Protein AF-A0A0W8CE60-F1 (afdb_monomer_lite)

Structure (mmCIF, N/CA/C/O backbone):
data_AF-A0A0W8CE60-F1
#
_entry.id   AF-A0A0W8CE60-F1
#
loop_
_atom_site.group_PDB
_atom_site.id
_atom_site.type_symbol
_atom_site.label_atom_id
_atom_site.label_alt_id
_atom_site.label_comp_id
_atom_site.label_asym_id
_atom_site.label_entity_id
_atom_site.label_seq_id
_atom_site.pdbx_PDB_ins_code
_atom_site.Cartn_x
_atom_site.Cartn_y
_atom_site.Cartn_z
_atom_site.occupancy
_atom_site.B_iso_or_equiv
_atom_site.auth_seq_id
_atom_site.auth_comp_id
_atom_site.auth_asym_id
_atom_site.auth_atom_id
_atom_site.pdbx_PDB_model_num
ATOM 1 N N . MET A 1 1 ? 19.648 -0.678 9.352 1.00 78.00 1 MET A N 1
ATOM 2 C CA . MET A 1 1 ? 18.467 -0.918 8.498 1.00 78.00 1 MET A CA 1
ATOM 3 C C . MET A 1 1 ? 18.889 -1.816 7.344 1.00 78.00 1 MET A C 1
ATOM 5 O O . MET A 1 1 ? 19.985 -1.621 6.833 1.00 78.00 1 MET A O 1
ATOM 9 N N . LEU A 1 2 ? 18.088 -2.818 6.980 1.00 86.56 2 LEU A N 1
ATOM 10 C CA . LEU A 1 2 ? 18.330 -3.681 5.818 1.00 86.56 2 LEU A CA 1
ATOM 11 C C . LEU A 1 2 ? 17.257 -3.367 4.776 1.00 86.56 2 LEU A C 1
ATOM 13 O O . LEU A 1 2 ? 16.076 -3.456 5.088 1.00 86.56 2 LEU A O 1
ATOM 17 N N . GLN A 1 3 ? 17.669 -2.997 3.567 1.00 87.94 3 GLN A N 1
ATOM 18 C CA . GLN A 1 3 ? 16.775 -2.846 2.424 1.00 87.94 3 GLN A CA 1
ATOM 19 C C . GLN A 1 3 ? 16.821 -4.116 1.591 1.00 87.94 3 GLN A C 1
ATOM 21 O O . GLN A 1 3 ? 17.905 -4.573 1.214 1.00 87.94 3 GLN A O 1
ATOM 26 N N . LEU A 1 4 ? 15.646 -4.659 1.301 1.00 91.56 4 LEU A N 1
ATOM 27 C CA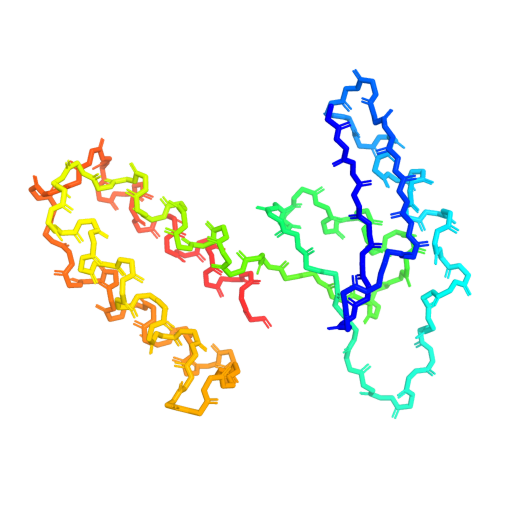 . LEU A 1 4 ? 15.459 -5.821 0.449 1.00 91.56 4 LEU A CA 1
ATOM 28 C C . LEU A 1 4 ? 14.618 -5.411 -0.754 1.00 91.56 4 LEU A C 1
ATOM 30 O O . LEU A 1 4 ? 13.673 -4.641 -0.620 1.00 91.56 4 LEU A O 1
ATOM 34 N N . PHE A 1 5 ? 14.974 -5.938 -1.916 1.00 91.44 5 PHE A N 1
ATOM 35 C CA . PHE A 1 5 ? 14.140 -5.905 -3.103 1.00 91.44 5 PHE A CA 1
ATOM 36 C C . PHE A 1 5 ? 13.813 -7.355 -3.447 1.00 91.44 5 PHE A C 1
ATOM 38 O O . PHE A 1 5 ? 14.726 -8.162 -3.662 1.00 91.44 5 PHE A O 1
ATOM 45 N N . GLN A 1 6 ? 12.528 -7.691 -3.409 1.00 92.12 6 GLN A N 1
ATOM 46 C CA . GLN A 1 6 ? 12.030 -9.046 -3.613 1.00 92.12 6 GLN A CA 1
ATOM 47 C C . GLN A 1 6 ? 11.141 -9.095 -4.852 1.00 92.12 6 GLN A C 1
ATOM 49 O O . GLN A 1 6 ? 10.479 -8.108 -5.168 1.00 92.12 6 GLN A O 1
ATOM 54 N N . ASN A 1 7 ? 11.138 -10.233 -5.543 1.00 89.38 7 ASN A N 1
ATOM 55 C CA . ASN A 1 7 ? 10.138 -10.517 -6.572 1.00 89.38 7 ASN A CA 1
ATOM 56 C C . ASN A 1 7 ? 8.834 -11.053 -5.945 1.00 89.38 7 ASN A C 1
ATOM 58 O O . ASN A 1 7 ? 8.726 -11.215 -4.727 1.00 89.38 7 ASN A O 1
ATOM 62 N N . GLU A 1 8 ? 7.844 -11.345 -6.781 1.00 84.25 8 GLU A N 1
ATOM 63 C CA . GLU A 1 8 ? 6.496 -11.776 -6.402 1.00 84.25 8 GLU A CA 1
ATOM 64 C C . GLU A 1 8 ? 6.447 -13.102 -5.626 1.00 84.25 8 GLU A C 1
ATOM 66 O O . GLU A 1 8 ? 5.542 -13.302 -4.818 1.00 84.25 8 GLU A O 1
ATOM 71 N N . ILE A 1 9 ? 7.442 -13.981 -5.791 1.00 86.62 9 ILE A N 1
ATOM 72 C CA . ILE A 1 9 ? 7.558 -15.234 -5.023 1.00 86.62 9 ILE A CA 1
ATOM 73 C C . ILE A 1 9 ? 8.404 -15.084 -3.747 1.00 86.62 9 ILE A C 1
ATOM 75 O O . ILE A 1 9 ? 8.718 -16.070 -3.078 1.00 86.62 9 ILE A O 1
ATOM 79 N N . GLY A 1 10 ? 8.795 -13.855 -3.400 1.00 86.81 10 GLY A N 1
ATOM 80 C CA . GLY A 1 10 ? 9.532 -13.535 -2.179 1.00 86.81 10 GLY A CA 1
ATOM 81 C C . GLY A 1 10 ? 11.041 -13.781 -2.252 1.00 86.81 10 GLY A C 1
ATOM 82 O O . GLY A 1 10 ? 11.730 -13.661 -1.232 1.00 86.81 10 GLY A O 1
ATOM 83 N N . GLN A 1 11 ? 11.594 -14.092 -3.427 1.00 90.62 11 GLN A N 1
ATOM 84 C CA . GLN A 1 11 ? 13.041 -14.222 -3.588 1.00 90.62 11 GLN A CA 1
ATOM 85 C C . GLN A 1 11 ? 13.705 -12.853 -3.505 1.00 90.62 11 GLN A C 1
ATOM 87 O O . GLN A 1 11 ? 13.267 -11.892 -4.132 1.00 90.62 11 GLN A O 1
ATOM 92 N N . ILE A 1 12 ? 14.804 -12.772 -2.759 1.00 92.44 12 ILE A N 1
ATOM 93 C CA . ILE A 1 12 ? 15.611 -11.556 -2.658 1.00 92.44 12 ILE A CA 1
ATOM 94 C C . ILE A 1 12 ? 16.453 -11.431 -3.929 1.00 92.44 12 ILE A C 1
ATOM 96 O O . ILE A 1 12 ? 17.409 -12.183 -4.111 1.00 92.44 12 ILE A O 1
ATOM 100 N N . ILE A 1 13 ? 16.125 -10.454 -4.774 1.00 92.38 13 ILE A N 1
ATOM 101 C CA . ILE A 1 13 ? 16.870 -10.150 -6.007 1.00 92.38 13 ILE A CA 1
ATOM 102 C C . ILE A 1 13 ? 17.825 -8.965 -5.835 1.00 92.38 13 ILE A C 1
ATOM 104 O O . ILE A 1 13 ? 18.720 -8.751 -6.646 1.00 92.38 13 ILE A O 1
ATOM 108 N N . GLY A 1 14 ? 17.684 -8.215 -4.743 1.00 92.06 14 GLY A N 1
ATOM 109 C CA . GLY A 1 14 ? 18.623 -7.174 -4.358 1.00 92.06 14 GLY A CA 1
ATOM 110 C C . GLY A 1 14 ? 18.594 -6.917 -2.861 1.00 92.06 14 GLY A C 1
ATOM 111 O O . GLY A 1 14 ? 17.568 -7.067 -2.201 1.00 92.06 14 GLY A O 1
ATOM 112 N N . ARG A 1 15 ? 19.735 -6.506 -2.307 1.00 92.00 15 ARG A N 1
ATOM 113 C CA . ARG A 1 15 ? 19.820 -6.072 -0.911 1.00 92.00 15 ARG A CA 1
ATOM 114 C C . ARG A 1 15 ? 20.862 -4.984 -0.726 1.00 92.00 15 ARG A C 1
ATOM 116 O O . ARG A 1 15 ? 21.911 -5.010 -1.370 1.00 92.00 15 ARG A O 1
ATOM 123 N N . ARG A 1 16 ? 20.614 -4.068 0.207 1.00 89.25 16 ARG A N 1
ATOM 124 C CA . ARG A 1 16 ? 21.611 -3.105 0.691 1.00 89.25 16 ARG A CA 1
ATOM 125 C C . ARG A 1 16 ? 21.489 -2.905 2.194 1.00 89.25 16 ARG A C 1
ATOM 127 O O . ARG A 1 16 ? 20.412 -3.019 2.767 1.00 89.25 16 ARG A O 1
ATOM 134 N N . LEU A 1 17 ? 22.616 -2.585 2.821 1.00 86.81 17 LEU A N 1
ATOM 135 C CA . LEU A 1 17 ? 22.687 -2.117 4.204 1.00 86.81 17 LEU A CA 1
ATOM 136 C C . LEU A 1 17 ? 22.915 -0.602 4.181 1.00 86.81 17 LEU A C 1
ATOM 138 O O . LEU A 1 17 ? 24.071 -0.176 4.231 1.00 86.81 17 LEU A O 1
ATOM 142 N N . PRO A 1 18 ? 21.853 0.205 4.016 1.00 80.81 18 PRO A N 1
ATOM 143 C CA . PRO A 1 18 ? 21.995 1.648 3.971 1.00 80.81 18 PRO A CA 1
ATOM 144 C C . PRO A 1 18 ? 22.560 2.193 5.282 1.00 80.81 18 PRO A C 1
ATOM 146 O O . PRO A 1 18 ? 22.194 1.750 6.378 1.00 80.81 18 PRO A O 1
ATOM 149 N N . ARG A 1 19 ? 23.460 3.167 5.156 1.00 80.00 19 ARG A N 1
ATOM 150 C CA . ARG A 1 19 ? 24.023 3.923 6.278 1.00 80.00 19 ARG A CA 1
ATOM 151 C C . ARG A 1 19 ? 23.038 4.964 6.803 1.00 80.00 19 ARG A C 1
ATOM 153 O O . ARG A 1 19 ? 23.149 5.345 7.965 1.00 80.00 19 ARG A O 1
ATOM 160 N N . SER A 1 20 ? 22.088 5.412 5.980 1.00 77.69 20 SER A N 1
ATOM 161 C CA . SER A 1 20 ? 20.969 6.250 6.416 1.00 77.69 20 SER A CA 1
ATOM 162 C C . SER A 1 20 ? 19.734 6.087 5.526 1.00 77.69 20 SER A C 1
ATOM 164 O O . SER A 1 20 ? 19.803 5.538 4.431 1.00 77.69 20 SER A O 1
ATOM 166 N N . GLU A 1 21 ? 18.585 6.578 5.987 1.00 74.38 21 GLU A N 1
ATOM 167 C CA . GLU A 1 21 ? 17.353 6.674 5.192 1.00 74.38 21 GLU A CA 1
ATOM 168 C C . GLU A 1 21 ? 17.469 7.795 4.145 1.00 74.38 21 GLU A C 1
ATOM 170 O O . GLU A 1 21 ? 16.836 8.841 4.241 1.00 74.38 21 GLU A O 1
ATOM 175 N N . ASN A 1 22 ? 18.348 7.617 3.158 1.00 78.94 22 ASN A N 1
ATOM 176 C CA . ASN A 1 22 ? 18.530 8.567 2.067 1.00 78.94 22 ASN A CA 1
ATOM 177 C C . ASN A 1 22 ? 18.153 7.948 0.714 1.00 78.94 22 ASN A C 1
ATOM 179 O O . ASN A 1 22 ? 18.331 6.756 0.459 1.00 78.94 22 ASN A O 1
ATOM 183 N N . ASN A 1 23 ? 17.701 8.805 -0.200 1.00 85.06 23 ASN A N 1
ATOM 184 C CA . ASN A 1 23 ? 17.292 8.400 -1.544 1.00 85.06 23 ASN A CA 1
ATOM 185 C C . ASN A 1 23 ? 18.447 7.856 -2.401 1.00 85.06 23 ASN A C 1
ATOM 187 O O . ASN A 1 23 ? 18.208 7.132 -3.365 1.00 85.06 23 ASN A O 1
ATOM 191 N N . LYS A 1 24 ? 19.704 8.182 -2.074 1.00 87.81 24 LYS A N 1
ATOM 192 C CA . LYS A 1 24 ? 20.875 7.757 -2.853 1.00 87.81 24 LYS A CA 1
ATOM 193 C C . LYS A 1 24 ? 21.119 6.255 -2.717 1.00 87.81 24 LYS A C 1
ATOM 195 O O . LYS A 1 24 ? 21.428 5.601 -3.710 1.00 87.81 24 LYS A O 1
ATOM 200 N N . GLU A 1 25 ? 20.978 5.705 -1.515 1.00 88.31 25 GLU A N 1
ATOM 201 C CA . GLU A 1 25 ? 21.178 4.274 -1.271 1.00 88.31 25 GLU A CA 1
ATOM 202 C C . GLU A 1 25 ? 20.035 3.436 -1.852 1.00 88.31 25 GLU A C 1
ATOM 204 O O . GLU A 1 25 ? 20.317 2.431 -2.509 1.00 88.31 25 GLU A O 1
ATOM 209 N N . THR A 1 26 ? 18.787 3.904 -1.731 1.00 90.12 26 THR A N 1
ATOM 210 C CA . THR A 1 26 ? 17.623 3.290 -2.394 1.00 90.12 26 THR A CA 1
ATOM 211 C C . THR A 1 26 ? 17.783 3.303 -3.914 1.00 90.12 26 THR A C 1
ATOM 213 O O . THR A 1 26 ? 17.633 2.267 -4.561 1.00 90.12 26 THR A O 1
ATOM 216 N N . ARG A 1 27 ? 18.204 4.434 -4.501 1.00 92.81 27 ARG A N 1
ATOM 217 C CA . ARG A 1 27 ? 18.462 4.519 -5.946 1.00 92.81 27 ARG A CA 1
ATOM 218 C C . ARG A 1 27 ? 19.539 3.537 -6.378 1.00 92.81 27 ARG A C 1
ATOM 220 O O . ARG A 1 27 ? 19.388 2.848 -7.377 1.00 92.81 27 ARG A O 1
ATOM 227 N N . ALA A 1 28 ? 20.623 3.445 -5.616 1.00 91.94 28 ALA A N 1
ATOM 228 C CA . ALA A 1 28 ? 21.717 2.542 -5.935 1.00 91.94 28 ALA A CA 1
ATOM 229 C C . ALA A 1 28 ? 21.321 1.055 -5.814 1.00 91.94 28 ALA A C 1
ATOM 231 O O . ALA A 1 28 ? 21.970 0.205 -6.426 1.00 91.94 28 ALA A O 1
ATOM 232 N N . LEU A 1 29 ? 20.294 0.720 -5.023 1.00 92.38 29 LEU A N 1
ATOM 233 C CA . LEU A 1 29 ? 19.672 -0.605 -5.035 1.00 92.38 29 LEU A CA 1
ATOM 234 C C . LEU A 1 29 ? 18.850 -0.810 -6.314 1.00 92.38 29 LEU A C 1
ATOM 236 O O . LEU A 1 29 ? 19.039 -1.825 -6.974 1.00 92.38 29 LEU A O 1
ATOM 240 N N . PHE A 1 30 ? 18.011 0.153 -6.701 1.00 93.38 30 PHE A N 1
ATOM 241 C CA . PHE A 1 30 ? 17.210 0.063 -7.927 1.00 93.38 30 PHE A CA 1
ATOM 242 C C . PHE A 1 30 ? 18.073 -0.076 -9.187 1.00 93.38 30 PHE A C 1
ATOM 244 O O . PHE A 1 30 ? 17.843 -0.976 -9.986 1.00 93.38 30 PHE A O 1
ATOM 251 N N . GLU A 1 31 ? 19.123 0.736 -9.326 1.00 93.75 31 GLU A N 1
ATOM 252 C CA . GLU A 1 31 ? 20.060 0.641 -10.458 1.00 93.75 31 GLU A CA 1
ATOM 253 C C . GLU A 1 31 ? 20.780 -0.720 -10.491 1.00 93.75 31 GLU A C 1
ATOM 255 O O . GLU A 1 31 ? 21.081 -1.239 -11.561 1.00 93.75 31 GLU A O 1
ATOM 260 N N . HIS A 1 32 ? 21.031 -1.332 -9.326 1.00 91.94 32 HIS A N 1
ATOM 261 C CA . HIS A 1 32 ? 21.667 -2.650 -9.240 1.00 91.94 32 HIS A CA 1
ATOM 262 C C . HIS A 1 32 ? 20.753 -3.781 -9.725 1.00 91.94 32 HIS A C 1
ATOM 264 O O . HIS A 1 32 ? 21.238 -4.722 -10.344 1.00 91.94 32 HIS A O 1
ATOM 270 N N . VAL A 1 33 ? 19.447 -3.687 -9.458 1.00 91.44 33 VAL A N 1
ATOM 271 C CA . VAL A 1 33 ? 18.464 -4.700 -9.880 1.00 91.44 33 VAL A CA 1
ATOM 272 C C . VAL A 1 33 ? 17.836 -4.392 -11.240 1.00 91.44 33 VAL A C 1
ATOM 274 O O . VAL A 1 33 ? 17.085 -5.201 -11.769 1.00 91.44 33 VAL A O 1
ATOM 277 N N . LYS A 1 34 ? 18.151 -3.248 -11.852 1.00 90.06 34 LYS A N 1
ATOM 278 C CA . LYS A 1 34 ? 17.553 -2.809 -13.118 1.00 90.06 34 LYS A CA 1
ATOM 279 C C . LYS A 1 34 ? 17.649 -3.845 -14.237 1.00 90.06 34 LYS A C 1
ATOM 281 O O . LYS A 1 34 ? 16.698 -3.999 -14.988 1.00 90.06 34 LYS A O 1
ATOM 286 N N . SER A 1 35 ? 18.765 -4.566 -14.344 1.00 85.38 35 SER A N 1
ATOM 287 C CA . SER A 1 35 ? 18.959 -5.571 -15.398 1.00 85.38 35 SER A CA 1
ATOM 288 C C . SER A 1 35 ? 18.138 -6.849 -15.208 1.00 85.38 35 SER A C 1
ATOM 290 O O . SER A 1 35 ? 17.952 -7.582 -16.175 1.00 85.38 35 SER A O 1
ATOM 292 N N . VAL A 1 36 ? 17.669 -7.128 -13.988 1.00 83.12 36 VAL A N 1
ATOM 293 C CA . VAL A 1 36 ? 16.829 -8.296 -13.669 1.00 83.12 36 VAL A CA 1
ATOM 294 C C . VAL A 1 36 ? 15.339 -7.953 -13.613 1.00 83.12 36 VAL A C 1
ATOM 296 O O . VAL A 1 36 ? 14.509 -8.854 -13.574 1.00 83.12 36 VAL A O 1
ATOM 299 N N . VAL A 1 37 ? 14.983 -6.665 -13.647 1.00 79.12 37 VAL A N 1
ATOM 300 C CA . VAL A 1 37 ? 13.597 -6.214 -13.809 1.00 79.12 37 VAL A CA 1
ATOM 301 C C . VAL A 1 37 ? 13.283 -6.167 -15.304 1.00 79.12 37 VAL A C 1
ATOM 303 O O . VAL A 1 37 ? 13.705 -5.261 -16.020 1.00 79.12 37 VAL A O 1
ATOM 306 N N . HIS A 1 38 ? 12.576 -7.183 -15.793 1.00 69.88 38 HIS A N 1
ATOM 307 C CA . HIS A 1 38 ? 12.227 -7.316 -17.207 1.00 69.88 38 HIS A CA 1
ATOM 308 C C . HIS A 1 38 ? 11.057 -6.406 -17.568 1.00 69.88 38 HIS A C 1
ATOM 310 O O . HIS A 1 38 ? 9.927 -6.778 -17.314 1.00 69.88 38 HIS A O 1
ATOM 316 N N . THR A 1 39 ? 11.288 -5.245 -18.176 1.00 65.56 39 THR A N 1
ATOM 317 C CA . THR A 1 39 ? 10.202 -4.313 -18.544 1.00 65.56 39 THR A CA 1
ATOM 318 C C . THR A 1 39 ? 9.441 -4.688 -19.822 1.00 65.56 39 THR A C 1
ATOM 320 O O . THR A 1 39 ? 8.462 -4.031 -20.165 1.00 65.56 39 THR A O 1
ATOM 323 N N . ASP A 1 40 ? 9.869 -5.743 -20.521 1.00 65.56 40 ASP A N 1
ATOM 324 C CA . ASP A 1 40 ? 9.195 -6.300 -21.699 1.00 65.56 40 ASP A CA 1
ATOM 325 C C . ASP A 1 40 ? 8.377 -7.537 -21.299 1.00 65.56 40 ASP A C 1
ATOM 327 O O . ASP A 1 40 ? 8.797 -8.681 -21.465 1.00 65.56 40 ASP A O 1
ATOM 331 N N . THR A 1 41 ? 7.228 -7.299 -20.669 1.00 63.88 41 THR A N 1
ATOM 332 C CA . THR A 1 41 ? 6.334 -8.337 -20.126 1.00 63.88 41 THR A CA 1
ATOM 333 C C . THR A 1 41 ? 5.182 -8.701 -21.064 1.00 63.88 41 THR A C 1
ATOM 335 O O . THR A 1 41 ? 4.201 -9.300 -20.634 1.00 63.88 41 THR A O 1
ATOM 338 N N . GLY A 1 42 ? 5.230 -8.316 -22.344 1.00 63.41 42 GLY A N 1
ATOM 339 C CA . GLY A 1 42 ? 4.141 -8.628 -23.281 1.00 63.41 42 GLY A CA 1
ATOM 340 C C . GLY A 1 42 ? 2.783 -8.015 -22.897 1.00 63.41 42 GLY A C 1
ATOM 341 O O . GLY A 1 42 ? 1.745 -8.514 -23.326 1.00 63.41 42 GLY A O 1
ATOM 342 N N . GLY A 1 43 ? 2.789 -6.940 -22.100 1.00 67.62 43 GLY A N 1
ATOM 343 C CA . GLY A 1 43 ? 1.591 -6.208 -21.682 1.00 67.62 43 GLY A CA 1
ATOM 344 C C . GLY A 1 43 ? 1.177 -6.397 -20.220 1.00 67.62 43 GLY A C 1
ATOM 345 O O . GLY A 1 43 ? 0.194 -5.781 -19.814 1.00 67.62 43 GLY A O 1
ATOM 346 N N . GLU A 1 44 ? 1.893 -7.194 -19.417 1.00 75.62 44 GLU A N 1
ATOM 347 C CA . GLU A 1 44 ? 1.613 -7.271 -17.976 1.00 75.62 44 GLU A CA 1
ATOM 348 C C . GLU A 1 44 ? 2.122 -6.028 -17.238 1.00 75.62 44 GLU A C 1
ATOM 350 O O . GLU A 1 44 ? 3.273 -5.612 -17.398 1.00 75.62 44 GLU A O 1
ATOM 355 N N . GLU A 1 45 ? 1.270 -5.443 -16.400 1.00 80.12 45 GLU A N 1
ATOM 356 C CA . GLU A 1 45 ? 1.626 -4.282 -15.591 1.00 80.12 45 GLU A CA 1
ATOM 357 C C . GLU A 1 45 ? 2.667 -4.649 -14.523 1.00 80.12 45 GLU A C 1
ATOM 359 O O . GLU A 1 45 ? 2.480 -5.580 -13.737 1.00 80.12 45 GLU A O 1
ATOM 364 N N . GLN A 1 46 ? 3.749 -3.873 -14.444 1.00 85.94 46 GLN A N 1
ATOM 365 C CA . GLN A 1 46 ? 4.776 -4.040 -13.418 1.00 85.94 46 GLN A CA 1
ATOM 366 C C . GLN A 1 46 ? 4.646 -2.993 -12.329 1.00 85.94 46 GLN A C 1
ATOM 368 O O . GLN A 1 46 ? 4.460 -1.808 -12.606 1.00 85.94 46 GLN A O 1
ATOM 373 N N . PHE A 1 47 ? 4.818 -3.423 -11.081 1.00 88.81 47 PHE A N 1
ATOM 374 C CA . PHE A 1 47 ? 4.718 -2.543 -9.928 1.00 88.81 47 PHE A CA 1
ATOM 375 C C . PHE A 1 47 ? 5.855 -2.767 -8.945 1.00 88.81 47 PHE A C 1
ATOM 377 O O . PHE A 1 47 ? 6.200 -3.898 -8.612 1.00 88.81 47 PHE A O 1
ATOM 384 N N . VAL A 1 48 ? 6.371 -1.668 -8.400 1.00 91.62 48 VAL A N 1
ATOM 385 C CA . VAL A 1 48 ? 7.142 -1.685 -7.157 1.00 91.62 48 VAL A CA 1
ATOM 386 C C . VAL A 1 48 ? 6.180 -1.464 -5.996 1.00 91.62 48 VAL A C 1
ATOM 388 O O . VAL A 1 48 ? 5.454 -0.469 -5.964 1.00 91.62 48 VAL A O 1
ATOM 391 N N . VAL A 1 49 ? 6.186 -2.378 -5.028 1.00 91.69 49 VAL A N 1
ATOM 392 C CA . VAL A 1 49 ? 5.432 -2.235 -3.778 1.00 91.69 49 VAL A CA 1
ATOM 393 C C . VAL A 1 49 ? 6.364 -1.683 -2.701 1.00 91.69 49 VAL A C 1
ATOM 395 O O . VAL A 1 49 ? 7.446 -2.222 -2.481 1.00 91.69 49 VAL A O 1
ATOM 398 N N . SER A 1 50 ? 5.968 -0.592 -2.045 1.00 92.25 50 SER A N 1
ATOM 399 C CA . SER A 1 50 ? 6.758 0.049 -0.985 1.00 92.25 50 SER A CA 1
ATOM 400 C C . SER A 1 50 ? 5.877 0.508 0.172 1.00 92.25 50 SER A C 1
ATOM 402 O O . SER A 1 50 ? 4.733 0.925 -0.004 1.00 92.25 50 SER A O 1
ATOM 404 N N . ASP A 1 51 ? 6.447 0.474 1.370 1.00 89.81 51 ASP A N 1
ATOM 405 C CA . ASP A 1 51 ? 5.914 1.089 2.583 1.00 89.81 51 ASP A CA 1
ATOM 406 C C . ASP A 1 51 ? 5.703 2.609 2.469 1.00 89.81 51 ASP A C 1
ATOM 408 O O . ASP A 1 51 ? 4.888 3.157 3.210 1.00 89.81 51 ASP A O 1
ATOM 412 N N . ASN A 1 52 ? 6.385 3.295 1.548 1.00 89.69 52 ASN A N 1
ATOM 413 C CA . ASN A 1 52 ? 6.189 4.705 1.228 1.00 89.69 52 ASN A CA 1
ATOM 414 C C . ASN A 1 52 ? 6.229 4.929 -0.290 1.00 89.69 52 ASN A C 1
ATOM 416 O O . ASN A 1 52 ? 7.194 5.461 -0.849 1.00 89.69 52 ASN A O 1
ATOM 420 N N . ALA A 1 53 ? 5.136 4.547 -0.956 1.00 91.94 53 ALA A N 1
ATOM 421 C CA . ALA A 1 53 ? 5.004 4.632 -2.409 1.00 91.94 53 ALA A CA 1
ATOM 422 C C . ALA A 1 53 ? 5.296 6.039 -2.959 1.00 91.94 53 ALA A C 1
ATOM 424 O O . ALA A 1 53 ? 5.964 6.185 -3.982 1.00 91.94 53 ALA A O 1
ATOM 425 N N . ASN A 1 54 ? 4.853 7.092 -2.266 1.00 90.25 54 ASN A N 1
ATOM 426 C CA . ASN A 1 54 ? 5.079 8.470 -2.705 1.00 90.25 54 ASN A CA 1
ATOM 427 C C . ASN A 1 54 ? 6.557 8.868 -2.688 1.00 90.25 54 ASN A C 1
ATOM 429 O O . ASN A 1 54 ? 7.005 9.547 -3.611 1.00 90.25 54 ASN A O 1
ATOM 433 N N . ALA A 1 55 ? 7.320 8.432 -1.683 1.00 90.06 55 ALA A N 1
ATOM 434 C CA . ALA A 1 55 ? 8.740 8.761 -1.585 1.00 90.06 55 ALA A CA 1
ATOM 435 C C . ALA A 1 55 ? 9.574 8.122 -2.706 1.00 90.06 55 ALA A C 1
ATOM 437 O O . ALA A 1 55 ? 10.570 8.704 -3.138 1.00 90.06 55 ALA A O 1
ATOM 438 N N . VAL A 1 56 ? 9.167 6.946 -3.196 1.00 91.88 56 VAL A N 1
ATOM 439 C CA . VAL A 1 56 ? 9.928 6.201 -4.211 1.00 91.88 56 VAL A CA 1
ATOM 440 C C . VAL A 1 56 ? 9.407 6.393 -5.637 1.00 91.88 56 VAL A C 1
ATOM 442 O O . VAL A 1 56 ? 10.139 6.095 -6.576 1.00 91.88 56 VAL A O 1
ATOM 445 N N . ARG A 1 57 ? 8.196 6.938 -5.831 1.00 93.00 57 ARG A N 1
ATOM 446 C CA . ARG A 1 57 ? 7.526 7.047 -7.144 1.00 93.00 57 ARG A CA 1
ATOM 447 C C . ARG A 1 57 ? 8.389 7.679 -8.235 1.00 93.00 57 ARG A C 1
ATOM 449 O O . ARG A 1 57 ? 8.577 7.075 -9.287 1.00 93.00 57 ARG A O 1
ATOM 456 N N . SER A 1 58 ? 8.944 8.864 -7.974 1.00 93.56 58 SER A N 1
ATOM 457 C CA . SER A 1 58 ? 9.812 9.550 -8.945 1.00 93.56 58 SER A CA 1
ATOM 458 C C . SER A 1 58 ? 11.058 8.724 -9.261 1.00 93.56 58 SER A C 1
ATOM 460 O O . SER A 1 58 ? 11.467 8.628 -10.408 1.00 93.56 58 SER A O 1
ATOM 462 N N . MET A 1 59 ? 11.643 8.085 -8.248 1.00 94.00 59 MET A N 1
ATOM 463 C CA . MET A 1 59 ? 12.867 7.307 -8.405 1.00 94.00 59 MET A CA 1
ATOM 464 C C . MET A 1 59 ? 12.638 6.017 -9.197 1.00 94.00 59 MET A C 1
ATOM 466 O O . MET A 1 59 ? 13.482 5.644 -10.004 1.00 94.00 59 MET A O 1
ATOM 470 N N . VAL A 1 60 ? 11.503 5.346 -8.988 1.00 93.50 60 VAL A N 1
ATOM 471 C CA . VAL A 1 60 ? 11.115 4.166 -9.772 1.00 93.50 60 VAL A CA 1
ATOM 472 C C . VAL A 1 60 ? 10.937 4.550 -11.237 1.00 93.50 60 VAL A C 1
ATOM 474 O O . VAL A 1 60 ? 11.539 3.910 -12.097 1.00 93.50 60 VAL A O 1
ATOM 477 N N . SER A 1 61 ? 10.205 5.636 -11.512 1.00 93.06 61 SER A N 1
ATOM 478 C CA . SER A 1 61 ? 10.022 6.144 -12.877 1.00 93.06 61 SER A CA 1
ATOM 479 C C . SER A 1 61 ? 11.355 6.500 -13.543 1.00 93.06 61 SER A C 1
ATOM 481 O O . SER A 1 61 ? 11.544 6.204 -14.720 1.00 93.06 61 SER A O 1
ATOM 483 N N . ASP A 1 62 ? 12.292 7.103 -12.807 1.00 94.25 62 ASP A N 1
ATOM 484 C CA . ASP A 1 62 ? 13.614 7.464 -13.331 1.00 94.25 62 ASP A CA 1
ATOM 485 C C . ASP A 1 62 ? 14.487 6.243 -13.657 1.00 94.25 62 ASP A C 1
ATOM 487 O O . ASP A 1 62 ? 15.258 6.266 -14.617 1.00 94.25 62 ASP A O 1
ATOM 491 N N . VAL A 1 63 ? 14.439 5.197 -12.824 1.00 93.62 63 VAL A N 1
ATOM 492 C CA . VAL A 1 63 ? 15.345 4.044 -12.939 1.00 93.62 63 VAL A CA 1
ATOM 493 C C . VAL A 1 63 ? 14.784 2.984 -13.881 1.00 93.62 63 VAL A C 1
ATOM 495 O O . VAL A 1 63 ? 15.505 2.524 -14.769 1.00 93.62 63 VAL A O 1
ATOM 498 N N . PHE A 1 64 ? 13.518 2.608 -13.706 1.00 91.25 64 PHE A N 1
ATOM 499 C CA . PHE A 1 64 ? 12.877 1.514 -14.441 1.00 91.25 64 PHE A CA 1
ATOM 500 C C . PHE A 1 64 ? 12.011 1.997 -15.614 1.00 91.25 64 PHE A C 1
ATOM 502 O O . PHE A 1 64 ? 11.672 1.206 -16.489 1.00 91.25 64 PHE A O 1
ATOM 509 N N . GLY A 1 65 ? 11.711 3.297 -15.680 1.00 89.94 65 GLY A N 1
ATOM 510 C CA . GLY A 1 65 ? 10.887 3.904 -16.724 1.00 89.94 65 GLY A CA 1
ATOM 511 C C . GLY A 1 65 ? 9.423 4.080 -16.312 1.00 89.94 65 GLY A C 1
ATOM 512 O O . GLY A 1 65 ? 8.937 3.463 -15.367 1.00 89.94 65 GLY A O 1
ATOM 513 N N . ALA A 1 66 ? 8.700 4.918 -17.061 1.00 86.38 66 ALA A N 1
ATOM 514 C CA . ALA A 1 66 ? 7.308 5.284 -16.773 1.00 86.38 66 ALA A CA 1
ATOM 515 C C . ALA A 1 66 ? 6.303 4.118 -16.880 1.00 86.38 66 ALA A C 1
ATOM 517 O O . ALA A 1 66 ? 5.166 4.257 -16.438 1.00 86.38 66 ALA A O 1
ATOM 518 N N . GLY A 1 67 ? 6.710 2.985 -17.467 1.00 85.19 67 GLY A N 1
ATOM 519 C CA . GLY A 1 67 ? 5.897 1.768 -17.549 1.00 85.19 67 GLY A CA 1
ATOM 520 C C . GLY A 1 67 ? 5.813 0.979 -16.238 1.00 85.19 67 GLY A C 1
ATOM 521 O O . GLY A 1 67 ? 4.944 0.124 -16.112 1.00 85.19 67 GLY A O 1
ATOM 522 N N . VAL A 1 68 ? 6.682 1.266 -15.260 1.00 89.69 68 VAL A N 1
ATOM 523 C CA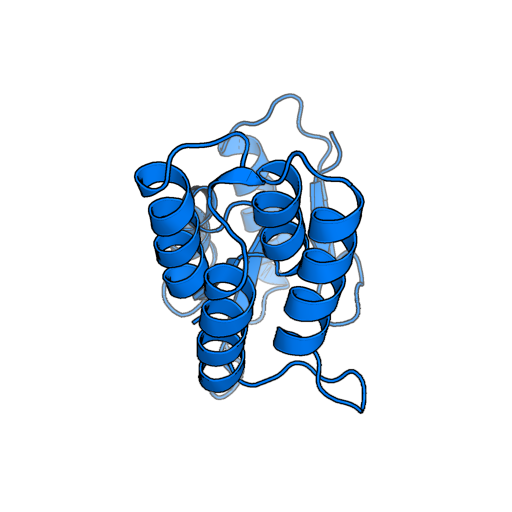 . VAL A 1 68 ? 6.661 0.608 -13.947 1.00 89.69 68 VAL A CA 1
ATOM 524 C C . VAL A 1 68 ? 5.910 1.480 -12.946 1.00 89.69 68 VAL A C 1
ATOM 526 O O . VAL A 1 68 ? 6.346 2.577 -12.587 1.00 89.69 68 VAL A O 1
ATOM 529 N N . GLY A 1 69 ? 4.770 0.982 -12.477 1.00 90.62 69 GLY A N 1
ATOM 530 C CA . GLY A 1 69 ? 3.962 1.634 -11.458 1.00 90.62 69 GLY A CA 1
ATOM 531 C C . GLY A 1 69 ? 4.548 1.494 -10.051 1.00 90.62 69 GLY A C 1
ATOM 532 O O . GLY A 1 69 ? 5.448 0.697 -9.784 1.00 90.62 69 GLY A O 1
ATOM 533 N N . VAL A 1 70 ? 3.997 2.260 -9.108 1.00 92.69 70 VAL A N 1
ATOM 534 C CA . VAL A 1 70 ? 4.328 2.147 -7.680 1.00 92.69 70 VAL A CA 1
ATOM 535 C C . VAL A 1 70 ? 3.055 2.062 -6.861 1.00 92.69 70 VAL A C 1
ATOM 537 O O . VAL A 1 70 ? 2.194 2.942 -6.971 1.00 92.69 70 VAL A O 1
ATOM 540 N N . ARG A 1 71 ? 2.980 1.030 -6.018 1.00 91.75 71 ARG A N 1
ATOM 541 C CA . ARG A 1 71 ? 1.867 0.766 -5.109 1.00 91.75 71 ARG A CA 1
ATOM 542 C C . ARG A 1 71 ? 2.320 0.768 -3.656 1.00 91.75 71 ARG A C 1
ATOM 544 O O . ARG A 1 71 ? 3.468 0.466 -3.331 1.00 91.75 71 ARG A O 1
ATOM 551 N N . GLN A 1 72 ? 1.396 1.134 -2.781 1.00 91.94 72 GLN A N 1
ATOM 552 C CA . GLN A 1 72 ? 1.606 1.094 -1.343 1.00 91.94 72 GLN A CA 1
ATOM 553 C C . GLN A 1 72 ? 1.498 -0.345 -0.834 1.00 91.94 72 GLN A C 1
ATOM 555 O O . GLN A 1 72 ? 0.586 -1.081 -1.206 1.00 91.94 72 GLN A O 1
ATOM 560 N N . ASP A 1 73 ? 2.406 -0.726 0.058 1.00 90.62 73 ASP A N 1
ATOM 561 C CA . ASP A 1 73 ? 2.339 -2.007 0.753 1.00 90.62 73 ASP A CA 1
ATOM 562 C C . ASP A 1 73 ? 1.096 -2.073 1.652 1.00 90.62 73 ASP A C 1
ATOM 564 O O . ASP A 1 73 ? 0.896 -1.243 2.547 1.00 90.62 73 ASP A O 1
ATOM 568 N N . LEU A 1 74 ? 0.275 -3.094 1.415 1.00 90.31 74 LEU A N 1
ATOM 569 C CA . LEU A 1 74 ? -0.987 -3.344 2.100 1.00 90.31 74 LEU A CA 1
ATOM 570 C C . LEU A 1 74 ? -0.805 -3.668 3.586 1.00 90.31 74 LEU A C 1
ATOM 572 O O . LEU A 1 74 ? -1.670 -3.318 4.389 1.00 90.31 74 LEU A O 1
ATOM 576 N N . PHE A 1 75 ? 0.326 -4.257 3.988 1.00 89.81 75 PHE A N 1
ATOM 577 C CA . PHE A 1 75 ? 0.647 -4.421 5.407 1.00 89.81 75 PHE A CA 1
ATOM 578 C C . PHE A 1 75 ? 0.761 -3.056 6.097 1.00 89.81 75 PHE A C 1
ATOM 580 O O . PHE A 1 75 ? 0.154 -2.814 7.144 1.00 89.81 75 PHE A O 1
ATOM 587 N N . HIS A 1 76 ? 1.464 -2.124 5.455 1.00 91.12 76 HIS A N 1
ATOM 588 C CA . HIS A 1 76 ? 1.645 -0.769 5.962 1.00 91.12 76 HIS A CA 1
ATOM 589 C C . HIS A 1 76 ? 0.344 0.044 5.939 1.00 91.12 76 HIS A C 1
ATOM 591 O O . HIS A 1 76 ? 0.154 0.906 6.797 1.00 91.12 76 HIS A O 1
ATOM 597 N N . VAL A 1 77 ? -0.591 -0.253 5.029 1.00 91.06 77 VAL A N 1
ATOM 598 C CA . VAL A 1 77 ? -1.952 0.313 5.076 1.00 91.06 77 VAL A CA 1
ATOM 599 C C . VAL A 1 77 ? -2.641 -0.078 6.387 1.00 91.06 77 VAL A C 1
ATOM 601 O O . VAL A 1 77 ? -3.118 0.796 7.114 1.00 91.06 77 VAL A O 1
ATOM 604 N N . VAL A 1 78 ? -2.652 -1.371 6.735 1.00 93.56 78 VAL A N 1
ATOM 605 C CA . VAL A 1 78 ? -3.238 -1.860 7.998 1.00 93.56 78 VAL A CA 1
ATOM 606 C C . VAL A 1 78 ? -2.545 -1.221 9.200 1.00 93.56 78 VAL A C 1
ATOM 608 O O . VAL A 1 78 ? -3.209 -0.736 10.123 1.00 93.56 78 VAL A O 1
ATOM 611 N N . GLN A 1 79 ? -1.214 -1.176 9.184 1.00 93.88 79 GLN A N 1
ATOM 612 C CA . GLN A 1 79 ? -0.426 -0.593 10.264 1.00 93.88 79 GLN A CA 1
ATOM 613 C C . GLN A 1 79 ? -0.774 0.888 10.492 1.00 93.88 79 GLN A C 1
ATOM 615 O O . GLN A 1 79 ? -1.169 1.248 11.600 1.00 93.88 79 GLN A O 1
ATOM 620 N N . ARG A 1 80 ? -0.746 1.731 9.449 1.00 92.88 80 ARG A N 1
ATOM 621 C CA . ARG A 1 80 ? -1.034 3.177 9.551 1.00 92.88 80 ARG A CA 1
ATOM 622 C C . ARG A 1 80 ? -2.398 3.472 10.173 1.00 92.88 80 ARG A C 1
ATOM 624 O O . ARG A 1 80 ? -2.534 4.401 10.967 1.00 92.88 80 ARG A O 1
ATOM 631 N N . PHE A 1 81 ? -3.420 2.694 9.818 1.00 94.81 81 PHE A N 1
ATOM 632 C CA . PHE A 1 81 ? -4.748 2.863 10.406 1.00 94.81 81 PHE A CA 1
ATOM 633 C C . PHE A 1 81 ? -4.796 2.387 11.858 1.00 94.81 81 PHE A C 1
ATOM 635 O O . PHE A 1 81 ? -5.322 3.084 12.722 1.00 94.81 81 PHE A O 1
ATOM 642 N N . THR A 1 82 ? -4.232 1.216 12.152 1.00 94.94 82 THR A N 1
ATOM 643 C CA . THR A 1 82 ? -4.270 0.643 13.507 1.00 94.94 82 THR A CA 1
ATOM 644 C C . THR A 1 82 ? -3.433 1.436 14.515 1.00 94.94 82 THR A C 1
ATOM 646 O O . THR A 1 82 ? -3.770 1.465 15.701 1.00 94.94 82 THR A O 1
ATOM 649 N N . GLU A 1 83 ? -2.385 2.134 14.082 1.00 95.81 83 GLU A N 1
ATOM 650 C CA . GLU A 1 83 ? -1.607 3.063 14.913 1.00 95.81 83 GLU A CA 1
ATOM 651 C C . GLU A 1 83 ? -2.417 4.290 15.351 1.00 95.81 83 GLU A C 1
ATOM 653 O O . GLU A 1 83 ? -2.219 4.791 16.460 1.00 95.81 83 GLU A O 1
ATOM 658 N N . LYS A 1 84 ? -3.393 4.718 14.540 1.00 95.75 84 LYS A N 1
ATOM 659 C CA . LYS A 1 84 ? -4.265 5.871 14.823 1.00 95.75 84 LYS A CA 1
ATOM 660 C C . LYS A 1 84 ? -5.456 5.559 15.743 1.00 95.75 84 LYS A C 1
ATOM 662 O O . LYS A 1 84 ? -6.209 6.448 16.145 1.00 95.75 84 LYS A O 1
ATOM 667 N N . VAL A 1 85 ? -5.641 4.289 16.108 1.00 96.75 85 VAL A N 1
ATOM 668 C CA . VAL A 1 85 ? -6.694 3.842 17.030 1.00 96.75 85 VAL A CA 1
ATOM 669 C C . VAL A 1 85 ? -6.106 3.664 18.431 1.00 96.75 85 VAL A C 1
ATOM 671 O O . VAL A 1 85 ? -5.123 2.938 18.613 1.00 96.75 85 VAL A O 1
ATOM 674 N N . LYS A 1 86 ? -6.710 4.300 19.443 1.00 95.44 86 LYS A N 1
ATOM 675 C CA . LYS A 1 86 ? -6.269 4.168 20.847 1.00 95.44 86 LYS A CA 1
ATOM 676 C C . LYS A 1 86 ? -6.924 2.999 21.575 1.00 95.44 86 LYS A C 1
ATOM 678 O O . LYS A 1 86 ? -6.284 2.387 22.426 1.00 95.44 86 LYS A O 1
ATOM 683 N N . ASP A 1 87 ? -8.170 2.669 21.238 1.00 94.75 87 ASP A N 1
ATOM 684 C CA . ASP A 1 87 ? -8.857 1.534 21.853 1.00 94.75 87 ASP A CA 1
ATOM 685 C C . ASP A 1 87 ? -8.315 0.199 21.315 1.00 94.75 87 ASP A C 1
ATOM 687 O O . ASP A 1 87 ? -8.217 -0.025 20.108 1.00 94.75 87 ASP A O 1
ATOM 691 N N . LYS A 1 88 ? -7.942 -0.712 22.219 1.00 95.06 88 LYS A N 1
ATOM 692 C CA . LYS A 1 88 ? -7.293 -1.982 21.856 1.00 95.06 88 LYS A CA 1
ATOM 693 C C . LYS A 1 88 ? -8.249 -2.958 21.164 1.00 95.06 88 LYS A C 1
ATOM 695 O O . LYS A 1 88 ? -7.804 -3.743 20.325 1.00 95.06 88 LYS A O 1
ATOM 700 N N . THR A 1 89 ? -9.526 -2.944 21.529 1.00 96.12 89 THR A N 1
ATOM 701 C CA . THR A 1 89 ? -10.545 -3.835 20.965 1.00 96.12 89 THR A CA 1
ATOM 702 C C . THR A 1 89 ? -10.913 -3.378 19.560 1.00 96.12 89 THR A C 1
ATOM 704 O O . THR A 1 89 ? -10.866 -4.175 18.625 1.00 96.12 89 THR A O 1
ATOM 707 N N . GLU A 1 90 ? -11.161 -2.083 19.388 1.00 96.44 90 GLU A N 1
ATOM 708 C CA . GLU A 1 90 ? -11.433 -1.455 18.093 1.00 96.44 90 GLU A CA 1
ATOM 709 C C . GLU A 1 90 ? -10.239 -1.585 17.152 1.00 96.44 90 GLU A C 1
ATOM 711 O O . GLU A 1 90 ? -10.413 -1.898 15.979 1.00 96.44 90 GLU A O 1
ATOM 716 N N . LYS A 1 91 ? -9.008 -1.453 17.663 1.00 96.81 91 LYS A N 1
ATOM 717 C CA . LYS A 1 91 ? -7.790 -1.680 16.875 1.00 96.81 91 LYS A CA 1
ATOM 718 C C . LYS A 1 91 ? -7.748 -3.087 16.280 1.00 96.81 91 LYS A C 1
ATOM 720 O O . LYS A 1 91 ? -7.462 -3.242 15.096 1.00 96.81 91 LYS A O 1
ATOM 725 N N . LYS A 1 92 ? -8.043 -4.114 17.086 1.00 96.81 92 LYS A N 1
ATOM 726 C CA . LYS A 1 92 ? -8.094 -5.510 16.618 1.00 96.81 92 LYS A CA 1
ATOM 727 C C . LYS A 1 92 ? -9.221 -5.731 15.612 1.00 96.81 92 LYS A C 1
ATOM 729 O O . LYS A 1 92 ? -9.018 -6.417 14.613 1.00 96.81 92 LYS A O 1
ATOM 734 N N . LEU A 1 93 ? -10.393 -5.153 15.873 1.00 97.19 93 LEU A N 1
ATOM 735 C CA . LEU A 1 93 ? -11.547 -5.250 14.984 1.00 97.19 93 LEU A CA 1
ATOM 736 C C . LEU A 1 93 ? -11.259 -4.601 13.626 1.00 97.19 93 LEU A C 1
ATOM 738 O O . LEU A 1 93 ? -11.524 -5.208 12.591 1.00 97.19 93 LEU A O 1
ATOM 742 N N . LEU A 1 94 ? -10.663 -3.409 13.627 1.00 97.19 94 LEU A N 1
ATOM 743 C CA . LEU A 1 94 ? -10.256 -2.706 12.418 1.00 97.19 94 LEU A CA 1
ATOM 744 C C . LEU A 1 94 ? -9.180 -3.477 11.651 1.00 97.19 94 LEU A C 1
ATOM 746 O O . LEU A 1 94 ? -9.318 -3.645 10.445 1.00 97.19 94 LEU A O 1
ATOM 750 N N . ALA A 1 95 ? -8.146 -3.985 12.332 1.00 96.62 95 ALA A N 1
ATOM 751 C CA . ALA A 1 95 ? -7.098 -4.779 11.691 1.00 96.62 95 ALA A CA 1
ATOM 752 C C . ALA A 1 95 ? -7.687 -5.981 10.937 1.00 96.62 95 ALA A C 1
ATOM 754 O O . ALA A 1 95 ? -7.343 -6.215 9.781 1.00 96.62 95 ALA A O 1
ATOM 755 N N . LYS A 1 96 ? -8.635 -6.689 11.566 1.00 96.12 96 LYS A N 1
ATOM 756 C CA . LYS A 1 96 ? -9.359 -7.793 10.930 1.00 96.12 96 LYS A CA 1
ATOM 757 C C . LYS A 1 96 ? -10.182 -7.318 9.730 1.00 96.12 96 LYS A C 1
ATOM 759 O O . LYS A 1 96 ? -10.068 -7.895 8.659 1.00 96.12 96 LYS A O 1
ATOM 764 N N . ARG A 1 97 ? -10.968 -6.246 9.875 1.00 96.56 97 ARG A N 1
ATOM 765 C CA . ARG A 1 97 ? -11.783 -5.698 8.774 1.00 96.56 97 ARG A CA 1
ATOM 766 C C . ARG A 1 97 ? -10.935 -5.258 7.582 1.00 96.56 97 ARG A C 1
ATOM 768 O O . ARG A 1 97 ? -11.331 -5.492 6.446 1.00 96.56 97 ARG A O 1
ATOM 775 N N . LEU A 1 98 ? -9.777 -4.644 7.822 1.00 95.94 98 LEU A N 1
ATOM 776 C CA . LEU A 1 98 ? -8.850 -4.240 6.764 1.00 95.94 98 LEU A CA 1
ATOM 777 C C . LEU A 1 98 ? -8.207 -5.456 6.089 1.00 95.94 98 LEU A C 1
ATOM 779 O O . LEU A 1 98 ? -8.150 -5.501 4.864 1.00 95.94 98 LEU A O 1
ATOM 783 N N . HIS A 1 99 ? -7.806 -6.472 6.857 1.00 94.31 99 HIS A N 1
ATOM 784 C CA . HIS A 1 99 ? -7.344 -7.744 6.299 1.00 94.31 99 HIS A CA 1
ATOM 785 C C . HIS A 1 99 ? -8.417 -8.379 5.396 1.00 94.31 99 HIS A C 1
ATOM 787 O O . HIS A 1 99 ? -8.150 -8.687 4.237 1.00 94.31 99 HIS A O 1
ATOM 793 N N . ASP A 1 100 ? -9.660 -8.451 5.877 1.00 94.44 100 ASP A N 1
ATOM 794 C CA . ASP A 1 100 ? -10.823 -8.961 5.138 1.00 94.44 100 ASP A CA 1
ATOM 795 C C . ASP A 1 100 ? -11.284 -8.021 4.006 1.00 94.44 100 ASP A C 1
ATOM 797 O O . ASP A 1 100 ? -12.193 -8.362 3.248 1.00 94.44 100 ASP A O 1
ATOM 801 N N . SER A 1 101 ? -10.689 -6.829 3.885 1.00 95.06 101 SER A N 1
ATOM 802 C CA . SER A 1 101 ? -10.864 -5.915 2.748 1.00 95.06 101 SER A CA 1
ATOM 803 C C . SER A 1 101 ? -9.829 -6.184 1.658 1.00 95.06 101 SER A C 1
ATOM 805 O O . SER A 1 101 ? -10.152 -6.106 0.473 1.00 95.06 101 SER A O 1
ATOM 807 N N . ILE A 1 102 ? -8.617 -6.573 2.058 1.00 93.50 102 ILE A N 1
ATOM 808 C CA . ILE A 1 102 ? -7.496 -6.890 1.170 1.00 93.50 102 ILE A CA 1
ATOM 809 C C . ILE A 1 102 ? -7.638 -8.291 0.566 1.00 93.50 102 ILE A C 1
ATOM 811 O O . ILE A 1 102 ? -7.566 -8.429 -0.654 1.00 93.50 102 ILE A O 1
ATOM 815 N N . TYR A 1 103 ? -7.898 -9.304 1.397 1.00 92.62 103 TYR A N 1
ATOM 816 C CA . TYR A 1 103 ? -7.900 -10.713 0.990 1.00 92.62 103 TYR A CA 1
ATOM 817 C C . TYR A 1 103 ? -9.304 -11.307 0.937 1.00 92.62 103 TYR A C 1
ATOM 819 O O . TYR A 1 103 ? -10.110 -11.089 1.853 1.00 92.62 103 TYR A O 1
ATOM 827 N N . ASP A 1 104 ? -9.613 -12.028 -0.137 1.00 91.62 104 ASP A N 1
ATOM 828 C CA . ASP A 1 104 ? -10.838 -12.813 -0.249 1.00 91.62 104 ASP A CA 1
ATOM 829 C C . ASP A 1 104 ? -10.834 -14.062 0.643 1.00 91.62 104 ASP A C 1
ATOM 831 O O . ASP A 1 104 ? -9.932 -14.279 1.453 1.00 91.62 104 ASP A O 1
ATOM 835 N N . VAL A 1 105 ? -11.919 -14.835 0.560 1.00 89.50 105 VAL A N 1
ATOM 836 C CA . VAL A 1 105 ? -12.119 -16.026 1.398 1.00 89.50 105 VAL A CA 1
ATOM 837 C C . VAL A 1 105 ? -11.105 -17.131 1.107 1.00 89.50 105 VAL A C 1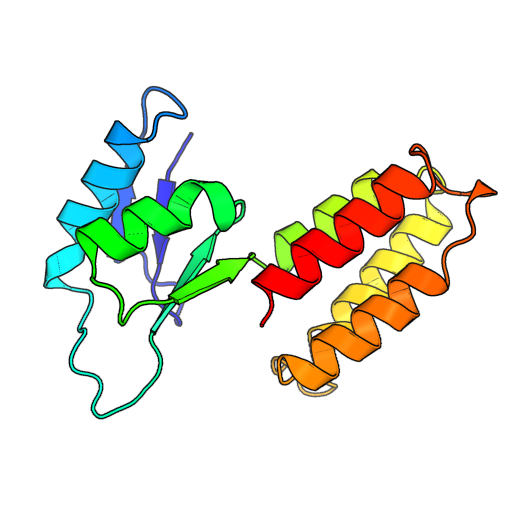
ATOM 839 O O . VAL A 1 105 ? -10.859 -17.9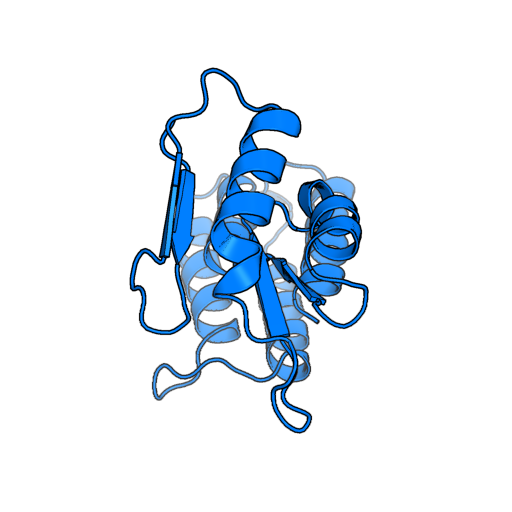55 1.984 1.00 89.50 105 VAL A O 1
ATOM 842 N N . ASP A 1 106 ? -10.494 -17.106 -0.078 1.00 91.56 106 ASP A N 1
ATOM 843 C CA . ASP A 1 106 ? -9.485 -18.062 -0.525 1.00 91.56 106 ASP A CA 1
ATOM 844 C C . ASP A 1 106 ? -8.058 -17.566 -0.219 1.00 91.56 106 ASP A C 1
ATOM 846 O O . ASP A 1 106 ? -7.075 -18.260 -0.479 1.00 91.56 106 ASP A O 1
ATOM 850 N N . GLY A 1 107 ? -7.928 -16.376 0.380 1.00 86.25 107 GLY A N 1
ATOM 851 C CA . GLY A 1 107 ? -6.647 -15.747 0.692 1.00 86.25 107 GLY A CA 1
ATOM 852 C C . GLY A 1 107 ? -6.006 -15.037 -0.500 1.00 86.25 107 GLY A C 1
ATOM 853 O O . GLY A 1 107 ? -4.849 -14.622 -0.410 1.00 86.25 107 GLY A O 1
ATOM 854 N N . CYS A 1 108 ? -6.732 -14.864 -1.606 1.00 88.00 108 CYS A N 1
ATOM 855 C CA . CYS A 1 108 ? -6.261 -14.128 -2.771 1.00 88.00 108 CYS A CA 1
ATOM 856 C C . CYS A 1 108 ? -6.484 -12.619 -2.601 1.00 88.00 108 CYS A C 1
ATOM 858 O O . CYS A 1 108 ? -7.401 -12.165 -1.912 1.00 88.00 108 CYS A O 1
ATOM 860 N N . LEU A 1 109 ? -5.625 -11.812 -3.232 1.00 89.38 109 LEU A N 1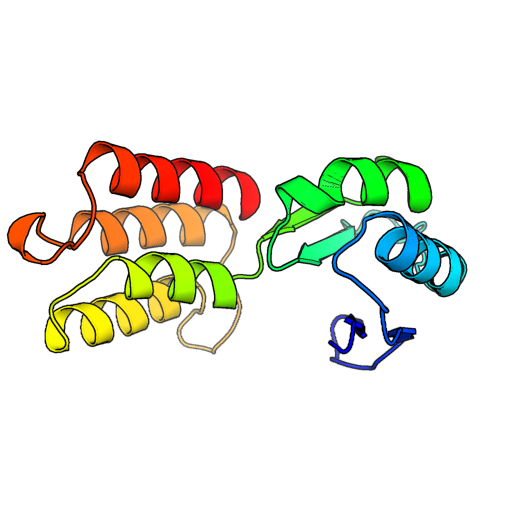
ATOM 861 C CA . LEU A 1 109 ? -5.792 -10.359 -3.248 1.00 89.38 109 LEU A CA 1
ATOM 862 C C . LEU A 1 109 ? -7.046 -9.982 -4.038 1.00 89.38 109 LEU A C 1
ATOM 864 O O . LEU A 1 109 ? -7.230 -10.408 -5.178 1.00 89.38 109 LEU A O 1
ATOM 868 N N . ARG A 1 110 ? -7.884 -9.120 -3.459 1.00 92.69 110 ARG A N 1
ATOM 869 C CA . ARG A 1 110 ? -9.005 -8.522 -4.189 1.00 92.69 110 ARG A CA 1
ATOM 870 C C . ARG A 1 110 ? -8.525 -7.530 -5.240 1.00 92.69 110 ARG A C 1
ATOM 872 O O . ARG A 1 110 ? -7.460 -6.927 -5.112 1.00 92.69 110 ARG A O 1
ATOM 879 N N . SER A 1 111 ? -9.380 -7.282 -6.234 1.00 90.56 111 SER A N 1
ATOM 880 C CA . SER A 1 111 ? -9.150 -6.205 -7.200 1.00 90.56 111 SER A CA 1
ATOM 881 C C . SER A 1 111 ? -9.036 -4.837 -6.499 1.00 90.56 111 SER A C 1
ATOM 883 O O . SER A 1 111 ? -9.711 -4.612 -5.485 1.00 90.56 111 SER A O 1
ATOM 885 N N . PRO A 1 112 ? -8.255 -3.880 -7.041 1.00 89.12 112 PRO A N 1
ATOM 886 C CA . PRO A 1 112 ? -8.094 -2.557 -6.433 1.00 89.12 112 PRO A CA 1
ATOM 887 C C . PRO A 1 112 ? -9.414 -1.812 -6.193 1.00 89.12 112 PRO A C 1
ATOM 889 O O . PRO A 1 112 ? -9.554 -1.101 -5.194 1.00 89.12 112 PRO A O 1
ATOM 892 N N . ALA A 1 113 ? -10.404 -1.999 -7.074 1.00 91.12 113 ALA A N 1
ATOM 893 C CA . ALA A 1 113 ? -11.738 -1.422 -6.926 1.00 91.12 113 ALA A CA 1
ATOM 894 C C . ALA A 1 113 ? -12.453 -1.967 -5.678 1.00 91.12 113 ALA A C 1
ATOM 896 O O . ALA A 1 113 ? -12.814 -1.192 -4.791 1.00 91.12 113 ALA A O 1
ATOM 897 N N . GLN A 1 114 ? -12.558 -3.294 -5.560 1.00 92.88 114 GLN A N 1
ATOM 898 C CA . GLN A 1 114 ? -13.192 -3.947 -4.409 1.00 92.88 114 GLN A CA 1
ATOM 899 C C . GLN A 1 114 ? -12.454 -3.645 -3.101 1.00 92.88 114 GLN A C 1
ATOM 901 O O . GLN A 1 114 ? -13.080 -3.409 -2.067 1.00 92.88 114 GLN A O 1
ATOM 906 N N . MET A 1 115 ? -11.119 -3.645 -3.140 1.00 94.12 115 MET A N 1
ATOM 907 C CA . MET A 1 115 ? -10.290 -3.330 -1.982 1.00 94.12 115 MET A CA 1
ATOM 908 C C . MET A 1 115 ? -10.541 -1.896 -1.505 1.00 94.12 115 MET A C 1
ATOM 910 O O . MET A 1 115 ? -10.744 -1.667 -0.314 1.00 94.12 115 MET A O 1
ATOM 914 N N . SER A 1 116 ? -10.601 -0.937 -2.433 1.00 92.62 116 SER A N 1
ATOM 915 C CA . SER A 1 116 ? -10.864 0.472 -2.127 1.00 92.62 116 SER A CA 1
ATOM 916 C C . SER A 1 116 ? -12.221 0.684 -1.455 1.00 92.62 116 SER A C 1
ATOM 918 O O . SER A 1 116 ? -12.316 1.445 -0.493 1.00 92.62 116 SER A O 1
ATOM 920 N N . GLU A 1 117 ? -13.276 0.037 -1.952 1.00 94.81 117 GLU A N 1
ATOM 921 C CA . GLU A 1 117 ? -14.627 0.143 -1.384 1.00 94.81 117 GLU A CA 1
ATOM 922 C C . GLU A 1 117 ? -14.682 -0.428 0.034 1.00 94.81 117 GLU A C 1
ATOM 924 O O . GLU A 1 117 ? -15.107 0.254 0.966 1.00 94.81 117 GLU A O 1
ATOM 929 N N . ARG A 1 118 ? -14.142 -1.632 0.230 1.00 95.56 118 ARG A N 1
ATOM 930 C CA . ARG A 1 118 ? -14.146 -2.300 1.537 1.00 95.56 118 ARG A CA 1
ATOM 931 C C . ARG A 1 118 ? -13.278 -1.589 2.574 1.00 95.56 118 ARG A C 1
ATOM 933 O O . ARG A 1 118 ? -13.677 -1.482 3.731 1.00 95.56 118 ARG A O 1
ATOM 940 N N . ILE A 1 119 ? -12.132 -1.030 2.170 1.00 95.00 119 ILE A N 1
ATOM 941 C CA . ILE A 1 119 ? -11.305 -0.204 3.062 1.00 95.00 119 ILE A CA 1
ATOM 942 C C . ILE A 1 119 ? -12.082 1.033 3.518 1.00 95.00 119 ILE A C 1
ATOM 944 O O . ILE A 1 119 ? -12.057 1.349 4.707 1.00 95.00 119 ILE A O 1
ATOM 948 N N . LYS A 1 120 ? -12.805 1.715 2.617 1.00 95.69 120 LYS A N 1
ATOM 949 C CA . LYS A 1 120 ? -13.646 2.865 2.995 1.00 95.69 120 LYS A CA 1
ATOM 950 C C . LYS A 1 120 ? -14.700 2.474 4.027 1.00 95.69 120 LYS A C 1
ATOM 952 O O . LYS A 1 120 ? -14.864 3.188 5.011 1.00 95.69 120 LYS A O 1
ATOM 957 N N . GLU A 1 121 ? -15.376 1.344 3.834 1.00 96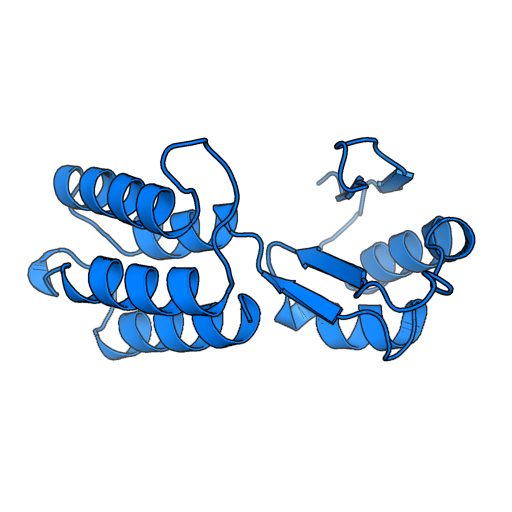.50 121 GLU A N 1
ATOM 958 C CA . GLU A 1 121 ? -16.371 0.831 4.784 1.00 96.50 121 GLU A CA 1
ATOM 959 C C . GLU A 1 121 ? -15.745 0.490 6.144 1.00 96.50 121 GLU A C 1
ATOM 961 O O . GLU A 1 121 ? -16.242 0.911 7.191 1.00 96.50 121 GLU A O 1
ATOM 966 N N . ALA A 1 122 ? -14.616 -0.225 6.143 1.00 96.31 122 ALA A N 1
ATOM 967 C CA . ALA A 1 122 ? -13.897 -0.595 7.358 1.00 96.31 122 ALA A CA 1
ATOM 968 C C . ALA A 1 122 ? -13.455 0.643 8.151 1.00 96.31 122 ALA A C 1
ATOM 970 O O . ALA A 1 122 ? -13.684 0.721 9.358 1.00 96.31 122 ALA A O 1
ATOM 971 N N . VAL A 1 123 ? -12.879 1.635 7.473 1.00 95.25 123 VAL A N 1
ATOM 972 C CA . VAL A 1 123 ? -12.409 2.892 8.069 1.00 95.25 123 VAL A CA 1
ATOM 973 C C . VAL A 1 123 ? -13.576 3.758 8.554 1.00 95.25 123 VAL A C 1
ATOM 975 O O . VAL A 1 123 ? -13.511 4.301 9.656 1.00 95.25 123 VAL A O 1
ATOM 978 N N . GLY A 1 124 ? -14.665 3.843 7.785 1.00 94.81 124 GLY A N 1
ATOM 979 C CA . GLY A 1 124 ? -15.868 4.605 8.142 1.00 94.81 124 GLY A CA 1
ATOM 980 C C . GLY A 1 124 ? -16.643 4.028 9.330 1.00 94.81 124 GLY A C 1
ATOM 981 O O . GLY A 1 124 ? -17.407 4.738 9.977 1.00 94.81 124 GLY A O 1
ATOM 982 N N . SER A 1 125 ? -16.422 2.754 9.658 1.00 94.50 125 SER A N 1
ATOM 983 C CA . SER A 1 125 ? -17.056 2.093 10.803 1.00 94.50 125 SER A CA 1
ATOM 984 C C . SER A 1 125 ? -16.440 2.443 12.168 1.00 94.50 125 SER A C 1
ATOM 986 O O . SER A 1 125 ? -17.009 2.086 13.202 1.00 94.50 125 SER A O 1
ATOM 988 N N . VAL A 1 126 ? -15.284 3.119 12.195 1.00 95.44 126 VAL A N 1
ATOM 989 C CA . VAL A 1 126 ? -14.574 3.481 13.430 1.00 95.44 126 VAL A CA 1
ATOM 990 C C . VAL A 1 126 ? -15.080 4.827 13.947 1.00 95.44 126 VAL A C 1
ATOM 992 O O . VAL A 1 126 ? -15.038 5.835 13.249 1.00 95.44 126 VAL A O 1
ATOM 995 N N . SER A 1 127 ? -15.534 4.867 15.200 1.00 94.44 127 SER A N 1
ATOM 996 C CA . SER A 1 127 ? -15.974 6.113 15.837 1.00 94.44 127 SER A CA 1
ATOM 997 C C . SER A 1 127 ? -14.784 7.003 16.213 1.00 94.44 127 SER A C 1
ATOM 999 O O . SER A 1 127 ? -13.821 6.521 16.812 1.00 94.44 127 SER A O 1
ATOM 1001 N N . SER A 1 128 ? -14.893 8.315 15.974 1.00 93.19 128 SER A N 1
ATOM 1002 C CA . SER A 1 128 ? -13.874 9.322 16.323 1.00 93.19 128 SER A CA 1
ATOM 1003 C C . SER A 1 128 ? -13.453 9.293 17.798 1.00 93.19 128 SER A C 1
ATOM 1005 O O . SER A 1 128 ? -12.297 9.554 18.132 1.00 93.19 128 SER A O 1
ATOM 1007 N N . ARG A 1 129 ? -14.344 8.857 18.702 1.00 94.50 129 ARG A N 1
ATOM 1008 C CA . ARG A 1 129 ? -14.036 8.681 20.134 1.00 94.50 129 ARG A CA 1
ATOM 1009 C C . ARG A 1 129 ? -12.884 7.703 20.388 1.00 94.50 129 ARG A C 1
ATOM 1011 O O . ARG A 1 129 ? -12.209 7.818 21.409 1.00 94.50 129 ARG A O 1
ATOM 1018 N N . HIS A 1 130 ? -12.660 6.765 19.468 1.00 95.38 130 HIS A N 1
ATOM 1019 C CA . HIS A 1 130 ? -11.666 5.693 19.550 1.00 95.38 130 HIS A CA 1
ATOM 1020 C C . HIS A 1 130 ? -10.349 6.036 18.844 1.00 95.38 130 HIS A C 1
ATOM 1022 O O . HIS A 1 130 ? -9.408 5.241 18.881 1.00 95.38 130 HIS A O 1
ATOM 1028 N N . LEU A 1 131 ? -10.261 7.215 18.226 1.00 95.50 131 LEU A N 1
ATOM 1029 C CA . LEU A 1 131 ? -9.070 7.687 17.527 1.00 95.50 131 LEU A CA 1
ATOM 1030 C C . LEU A 1 131 ? -8.138 8.459 18.474 1.00 95.50 131 LEU A C 1
ATOM 1032 O O . LEU A 1 131 ? -8.570 9.025 19.489 1.00 95.50 131 LEU A O 1
ATOM 1036 N N . ASN A 1 132 ? -6.845 8.457 18.153 1.00 96.38 132 ASN A N 1
ATOM 1037 C CA . ASN A 1 132 ? -5.830 9.339 18.745 1.00 96.38 132 ASN A CA 1
ATOM 1038 C C . ASN A 1 132 ? -5.456 10.521 17.828 1.00 96.38 132 ASN A C 1
ATOM 1040 O O . ASN A 1 132 ? -4.615 11.330 18.209 1.00 96.38 132 ASN A O 1
ATOM 1044 N N . CYS A 1 133 ? -6.085 10.627 16.657 1.00 95.44 133 CYS A N 1
ATOM 1045 C CA . CYS A 1 133 ? -5.879 11.687 15.680 1.00 95.44 133 CYS A CA 1
ATOM 1046 C C . CYS A 1 133 ? -7.174 12.472 15.425 1.00 95.44 133 CYS A C 1
ATOM 1048 O O . CYS A 1 133 ? -8.258 12.071 15.851 1.00 95.44 133 CYS A O 1
ATOM 1050 N N . SER A 1 134 ? -7.063 13.589 14.704 1.00 95.56 134 SER A N 1
ATOM 1051 C CA . SER A 1 134 ? -8.235 14.347 14.244 1.00 95.56 134 SER A CA 1
ATOM 1052 C C . SER A 1 134 ? -8.969 13.631 13.105 1.00 95.56 134 SER A C 1
ATOM 1054 O O . SER A 1 134 ? -8.364 12.850 12.366 1.00 95.56 134 SER A O 1
ATOM 1056 N N . ASP A 1 135 ? -10.249 13.956 12.900 1.00 93.94 135 ASP A N 1
ATOM 1057 C CA . ASP A 1 135 ? -11.027 13.449 11.758 1.00 93.94 135 ASP A CA 1
ATOM 1058 C C . ASP A 1 135 ? -10.396 13.856 10.416 1.00 93.94 135 ASP A C 1
ATOM 1060 O O . ASP A 1 135 ? -10.371 13.073 9.468 1.00 93.94 135 ASP A O 1
ATOM 1064 N N . HIS A 1 136 ? -9.812 15.057 10.345 1.00 94.81 136 HIS A N 1
ATOM 1065 C CA . HIS A 1 136 ? -9.082 15.519 9.163 1.00 94.81 136 HIS A CA 1
ATOM 1066 C C . HIS A 1 136 ? -7.877 14.618 8.856 1.00 94.81 136 HIS A C 1
ATOM 1068 O O . HIS A 1 136 ? -7.680 14.195 7.719 1.00 94.81 136 HIS A O 1
ATOM 1074 N N . GLU A 1 137 ? -7.076 14.286 9.869 1.00 95.38 137 GLU A N 1
ATOM 1075 C CA . GLU A 1 137 ? -5.915 13.409 9.710 1.00 95.38 137 GLU A CA 1
ATOM 1076 C C . GLU A 1 137 ? -6.318 11.961 9.380 1.00 95.38 137 GLU A C 1
ATOM 1078 O O . GLU A 1 137 ? -5.658 11.287 8.582 1.00 95.38 137 GLU A O 1
ATOM 1083 N N . TRP A 1 138 ? -7.419 11.488 9.966 1.00 95.88 138 TRP A N 1
ATOM 1084 C CA . TRP A 1 138 ? -8.006 10.181 9.681 1.00 95.88 138 TRP A CA 1
ATOM 1085 C C . TRP A 1 138 ? -8.429 10.066 8.214 1.00 95.88 138 TRP A C 1
ATOM 1087 O O . TRP A 1 138 ? -7.964 9.181 7.492 1.00 95.88 138 TRP A O 1
ATOM 1097 N N . MET A 1 139 ? -9.226 11.023 7.737 1.00 95.00 139 MET A N 1
ATOM 1098 C CA . MET A 1 139 ? -9.697 11.054 6.352 1.00 95.00 139 MET A CA 1
ATOM 1099 C C . MET A 1 139 ? -8.566 11.334 5.358 1.00 95.00 139 MET A C 1
ATOM 1101 O O . MET A 1 139 ? -8.540 10.747 4.278 1.00 95.00 139 MET A O 1
ATOM 1105 N N . GLY A 1 140 ? -7.583 12.156 5.731 1.00 94.00 140 GLY A N 1
ATOM 1106 C CA . GLY A 1 140 ? -6.370 12.358 4.938 1.00 94.00 140 GLY A CA 1
ATOM 1107 C C . GLY A 1 140 ? -5.577 11.062 4.752 1.00 94.00 140 GLY A C 1
ATOM 1108 O O . GLY A 1 140 ? -5.122 10.770 3.647 1.00 94.00 140 GLY A O 1
ATOM 1109 N N . THR A 1 141 ? -5.486 10.237 5.801 1.00 92.81 141 THR A N 1
ATOM 1110 C CA . THR A 1 141 ? -4.856 8.908 5.726 1.00 92.81 141 THR A CA 1
ATOM 1111 C C . THR A 1 141 ? -5.619 8.000 4.764 1.00 92.81 141 THR A C 1
ATOM 1113 O O . THR A 1 141 ? -4.998 7.335 3.937 1.00 92.81 141 THR A O 1
ATOM 1116 N N . LEU A 1 142 ? -6.953 8.001 4.817 1.00 93.38 142 LEU A N 1
ATOM 1117 C CA . LEU A 1 142 ? -7.779 7.231 3.888 1.00 93.38 142 LEU A CA 1
ATOM 1118 C C . LEU A 1 142 ? -7.538 7.638 2.436 1.00 93.38 142 LEU A C 1
ATOM 1120 O O . LEU A 1 142 ? -7.184 6.791 1.619 1.00 93.38 142 LEU A O 1
ATOM 1124 N N . ASN A 1 143 ? -7.677 8.925 2.126 1.00 92.44 143 ASN A N 1
ATOM 1125 C CA . ASN A 1 143 ? -7.537 9.420 0.759 1.00 92.44 143 ASN A CA 1
ATOM 1126 C C . ASN A 1 143 ? -6.145 9.116 0.192 1.00 92.44 143 ASN A C 1
ATOM 1128 O O . ASN A 1 143 ? -6.034 8.592 -0.913 1.00 92.44 143 ASN A O 1
ATOM 1132 N N . ASN A 1 144 ? -5.097 9.339 0.990 1.00 89.19 144 ASN A N 1
ATOM 1133 C CA . ASN A 1 144 ? -3.720 9.083 0.584 1.00 89.19 144 ASN A CA 1
ATOM 1134 C C . ASN A 1 144 ? -3.461 7.600 0.259 1.00 89.19 144 ASN A C 1
ATOM 1136 O O . ASN A 1 144 ? -2.837 7.305 -0.756 1.00 89.19 144 ASN A O 1
ATOM 1140 N N . ASN A 1 145 ? -3.951 6.666 1.085 1.00 88.69 145 ASN A N 1
ATOM 1141 C CA . ASN A 1 145 ? -3.746 5.236 0.831 1.00 88.69 145 ASN A CA 1
ATOM 1142 C C . ASN A 1 145 ? -4.595 4.737 -0.349 1.00 88.69 145 ASN A C 1
ATOM 1144 O O . ASN A 1 145 ? -4.108 3.939 -1.144 1.00 88.69 145 ASN A O 1
ATOM 1148 N N . LEU A 1 146 ? -5.829 5.225 -0.518 1.00 89.31 146 LEU A N 1
ATOM 1149 C CA . LEU A 1 146 ? -6.690 4.827 -1.639 1.00 89.31 146 LEU A CA 1
ATOM 1150 C C . LEU A 1 146 ? -6.123 5.218 -3.008 1.00 89.31 146 LEU A C 1
ATOM 1152 O O . LEU A 1 146 ? -6.344 4.503 -3.981 1.00 89.31 146 LEU A O 1
ATOM 1156 N N . GLU A 1 147 ? -5.401 6.333 -3.097 1.00 87.12 147 GLU A N 1
ATOM 1157 C CA . GLU A 1 147 ? -4.696 6.726 -4.323 1.00 87.12 147 GLU A CA 1
ATOM 1158 C C . GLU A 1 147 ? -3.506 5.816 -4.648 1.00 87.12 147 GLU A C 1
ATOM 1160 O O . GLU A 1 147 ? -3.098 5.749 -5.800 1.00 87.12 147 GLU A O 1
ATOM 1165 N N . GLN A 1 148 ? -2.948 5.119 -3.654 1.00 83.38 148 GLN A N 1
ATOM 1166 C CA . GLN A 1 148 ? -1.728 4.316 -3.808 1.00 83.38 148 GLN A CA 1
ATOM 1167 C C . GLN A 1 148 ? -1.986 2.804 -3.872 1.00 83.38 148 GLN A C 1
ATOM 1169 O O . GLN A 1 148 ? -1.052 2.040 -4.110 1.00 83.38 148 GLN A O 1
ATOM 1174 N N . ILE A 1 149 ? -3.225 2.370 -3.623 1.00 81.44 149 ILE A N 1
ATOM 1175 C CA . ILE A 1 149 ? -3.670 0.974 -3.776 1.00 81.44 149 ILE A CA 1
ATOM 1176 C C . ILE A 1 149 ? -4.193 0.707 -5.197 1.00 81.44 149 ILE A C 1
ATOM 1178 O O . ILE A 1 149 ? -4.166 -0.434 -5.656 1.00 81.44 149 ILE A O 1
ATOM 1182 N N . LYS A 1 150 ? -4.674 1.750 -5.880 1.00 71.25 150 LYS A N 1
ATOM 1183 C CA . LYS A 1 150 ? -5.047 1.709 -7.300 1.00 71.25 150 LYS A CA 1
ATOM 1184 C C . LYS A 1 150 ? -3.784 1.585 -8.154 1.00 71.25 150 LYS A C 1
ATOM 1186 O O . LYS A 1 150 ? -3.719 0.648 -8.985 1.00 71.25 150 LYS A O 1
#

Sequence (150 aa):
MLQLFQNEIGQIIGRRLPRSENNKETRALFEHVKSVVHTDTGGEEQFVVSDNANAVRSMVSDVFGAGVGVRQDLFHVVQRFTEKVKDKTEKKLLAKRLHDSIYDVDGCLRSPAQMSERIKEAVGSVSSRHLNCSDHEWMGTLNNNLEQIK

pLDDT: mean 90.08, std 6.93, range [63.41, 97.19]

Radius of gyration: 17.08 Å; chains: 1; bounding box: 41×34×45 Å

Secondary structure (DSSP, 8-state):
--EEEE-TT--EEEEE--SSS-HHHHHHHHHHHTTTS----TTPPEEEEETTHHHHHHHHHHHH-TTEEEEE-HHHHHHHHHHTB--HHHHHHHHHHHHHHHB-TTSPBPPHHHHHHHHHHHHHTS-GGGBSS-HHHHHHHHHHHHHHH-

Organism: Phytophthora nicotianae (NCBI:txid4792)

Foldseek 3Di:
DKDFDADPVGDTQFIDDDPDPDPVRVLVRLLVCLVVPDLPPVPDQAEDEDCCQPVCQVSCCVRNNPSYYYAYDLVSLLVVLLVFFQDPVLSVQLSVQLCCLQAPPVRDGDDLVSSLVSNCVSLVPDDPVGGPDDPVVSVVSSVVNSVRSD